Protein AF-A0A484Z068-F1 (afdb_monomer)

Nearest PDB structures (foldseek):
  7ose-assembly1_D  TM=9.382E-01  e=5.395E-05  Escherichia coli BW25113
  5ir6-assembly1_A  TM=9.383E-01  e=4.830E-05  Geobacillus stearothermophilus
  3tul-assembly5_D  TM=3.479E-01  e=6.291E+00  Salmonella enterica subsp. enterica serovar Typhimurium

Organism: NCBI:txid69218

Foldseek 3Di:
DVVVVVLVVLLVVLLVVQCVQVPDQWDQDPNDTHHRDPCCSRPPPLRVLCSVLVVLVVQLVVLVVQLVVLVVCVVVVVDDPVSVVSNVVSVVSNVVSVVVSVVSVVVSVVSCCVRPVPVCCVVPPDPPDDDD

Mean predicted aligned error: 10.12 Å

Structure (mmCIF, N/CA/C/O backbone):
data_AF-A0A484Z068-F1
#
_entry.id   AF-A0A484Z068-F1
#
loop_
_atom_site.group_PDB
_atom_site.id
_atom_site.type_symbol
_atom_site.label_atom_id
_atom_site.label_alt_id
_atom_site.label_comp_id
_atom_site.label_asym_id
_atom_site.label_entity_id
_atom_site.label_seq_id
_atom_site.pdbx_PDB_ins_code
_atom_site.Cartn_x
_atom_site.Cartn_y
_atom_site.Cartn_z
_atom_site.occupancy
_atom_site.B_iso_or_equiv
_atom_site.auth_seq_id
_atom_site.auth_comp_id
_atom_site.auth_asym_id
_atom_site.auth_atom_id
_atom_site.pdbx_PDB_model_num
ATOM 1 N N . MET A 1 1 ? 9.404 10.279 11.941 1.00 67.88 1 MET A N 1
ATOM 2 C CA . MET A 1 1 ? 10.541 9.688 11.193 1.00 67.88 1 MET A CA 1
ATOM 3 C C . MET A 1 1 ? 10.279 8.268 10.670 1.00 67.88 1 MET A C 1
ATOM 5 O O . MET A 1 1 ? 10.753 7.976 9.584 1.00 67.88 1 MET A O 1
ATOM 9 N N . VAL A 1 2 ? 9.492 7.410 11.344 1.00 84.38 2 VAL A N 1
ATOM 10 C CA . VAL A 1 2 ? 9.247 6.009 10.904 1.00 84.38 2 VAL A CA 1
ATOM 11 C C . VAL A 1 2 ? 8.510 5.892 9.558 1.00 84.38 2 VAL A C 1
ATOM 13 O O . VAL A 1 2 ? 8.934 5.131 8.689 1.00 84.38 2 VAL A O 1
ATOM 16 N N . ALA A 1 3 ? 7.445 6.675 9.347 1.00 82.12 3 ALA A N 1
ATOM 17 C CA . ALA A 1 3 ? 6.669 6.627 8.103 1.00 82.12 3 ALA A CA 1
ATOM 18 C C . ALA A 1 3 ? 7.520 6.981 6.870 1.00 82.12 3 ALA A C 1
ATOM 20 O O . ALA A 1 3 ? 7.479 6.281 5.865 1.00 82.12 3 ALA A O 1
ATOM 21 N N . LEU A 1 4 ? 8.361 8.014 6.980 1.00 83.19 4 LEU A N 1
ATOM 22 C CA . LEU A 1 4 ? 9.248 8.437 5.897 1.00 83.19 4 LEU A CA 1
ATOM 23 C C . LEU A 1 4 ? 10.289 7.360 5.550 1.00 83.19 4 LEU A C 1
ATOM 25 O O . LEU A 1 4 ? 10.506 7.080 4.375 1.00 83.19 4 LEU A O 1
ATOM 29 N N .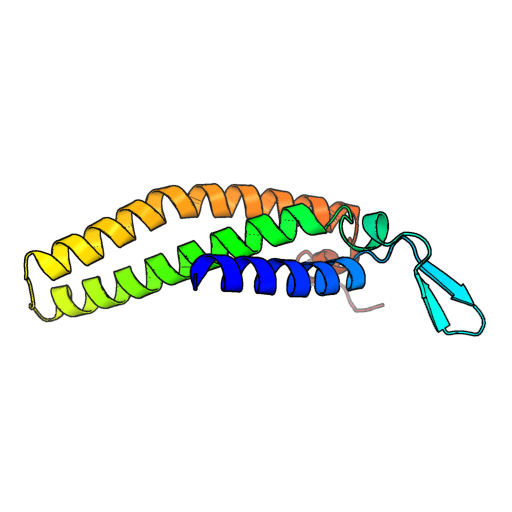 GLY A 1 5 ? 10.888 6.715 6.557 1.00 86.44 5 GLY A N 1
ATOM 30 C CA . GLY A 1 5 ? 11.828 5.610 6.334 1.00 86.44 5 GLY A CA 1
ATOM 31 C C . GLY A 1 5 ? 11.173 4.405 5.653 1.00 86.44 5 GLY A C 1
ATOM 32 O O . GLY A 1 5 ? 11.756 3.812 4.749 1.00 86.44 5 GLY A O 1
ATOM 33 N N . THR A 1 6 ? 9.928 4.097 6.025 1.00 85.44 6 THR A N 1
ATOM 34 C CA . THR A 1 6 ? 9.149 3.009 5.408 1.00 85.44 6 THR A CA 1
ATOM 35 C C . THR A 1 6 ? 8.853 3.307 3.938 1.00 85.44 6 THR A C 1
ATOM 37 O O . THR A 1 6 ? 9.028 2.436 3.086 1.00 85.44 6 THR A O 1
ATOM 40 N N . LEU A 1 7 ? 8.473 4.549 3.617 1.00 84.44 7 LEU A N 1
ATOM 41 C CA . LEU A 1 7 ? 8.231 4.979 2.237 1.00 84.44 7 LEU A CA 1
ATOM 42 C C . LEU A 1 7 ? 9.508 4.934 1.392 1.00 84.44 7 LEU A C 1
ATOM 44 O O . LEU A 1 7 ? 9.479 4.405 0.284 1.00 84.44 7 LEU A O 1
ATOM 48 N N . MET A 1 8 ? 10.638 5.407 1.926 1.00 87.50 8 MET A N 1
ATOM 49 C CA . MET A 1 8 ? 11.931 5.337 1.234 1.00 87.50 8 MET A CA 1
ATOM 50 C C . MET A 1 8 ? 12.386 3.894 0.987 1.00 87.50 8 MET A C 1
ATOM 52 O O . MET A 1 8 ? 12.869 3.580 -0.098 1.00 87.50 8 MET A O 1
ATOM 56 N N . SER A 1 9 ? 12.208 2.998 1.959 1.00 87.31 9 SER A N 1
ATOM 57 C CA . SER A 1 9 ? 12.522 1.576 1.780 1.00 87.31 9 SER A CA 1
ATOM 58 C C . SER A 1 9 ? 11.628 0.934 0.715 1.00 87.31 9 SER A C 1
ATOM 60 O O . SER A 1 9 ? 12.130 0.277 -0.199 1.00 87.31 9 SER A O 1
ATOM 62 N N . THR A 1 10 ? 10.320 1.198 0.782 1.00 85.44 10 THR A N 1
ATOM 63 C CA . THR A 1 10 ? 9.335 0.710 -0.195 1.00 85.44 10 THR A CA 1
ATOM 64 C C . THR A 1 10 ? 9.688 1.185 -1.604 1.00 85.44 10 THR A C 1
ATOM 66 O O . THR A 1 10 ? 9.708 0.379 -2.530 1.00 85.44 10 THR A O 1
ATOM 69 N N . PHE A 1 11 ? 10.047 2.463 -1.761 1.00 87.56 11 PHE A N 1
ATOM 70 C CA . PHE A 1 11 ? 10.465 3.045 -3.036 1.00 87.56 11 PHE A CA 1
ATOM 71 C C . PHE A 1 11 ? 11.606 2.252 -3.690 1.00 87.56 11 PHE A C 1
ATOM 73 O O . PHE A 1 11 ? 11.463 1.797 -4.823 1.00 87.56 11 PHE A O 1
ATOM 80 N N . TRP A 1 12 ? 12.710 2.021 -2.974 1.00 87.94 12 TRP A N 1
ATOM 81 C CA . TRP A 1 12 ? 13.887 1.354 -3.545 1.00 87.94 12 TRP A CA 1
ATOM 82 C C . TRP A 1 12 ? 13.667 -0.131 -3.830 1.00 87.94 12 TRP A C 1
ATOM 84 O O . TRP A 1 12 ? 14.103 -0.635 -4.868 1.00 87.94 12 TRP A O 1
ATOM 94 N N . ILE A 1 13 ? 12.956 -0.830 -2.942 1.00 88.94 13 ILE A N 1
ATOM 95 C CA . ILE A 1 13 ? 12.631 -2.248 -3.139 1.00 88.94 13 ILE A CA 1
ATOM 96 C C . ILE A 1 13 ? 11.749 -2.413 -4.381 1.00 88.94 13 ILE A C 1
ATOM 98 O O . ILE A 1 13 ? 12.003 -3.287 -5.214 1.00 88.94 13 ILE A O 1
ATOM 102 N N . LEU A 1 14 ? 10.740 -1.554 -4.543 1.00 86.06 14 LEU A N 1
ATOM 103 C CA . LEU A 1 14 ? 9.851 -1.624 -5.697 1.00 86.06 14 LEU A CA 1
ATOM 104 C C . LEU A 1 14 ? 10.510 -1.132 -6.983 1.00 86.06 14 LEU A C 1
ATOM 106 O O . LEU A 1 14 ? 10.156 -1.646 -8.042 1.00 86.06 14 LEU A O 1
ATOM 110 N N . ALA A 1 15 ? 11.460 -0.198 -6.923 1.00 83.94 15 ALA A N 1
ATOM 111 C CA . ALA A 1 15 ? 12.220 0.231 -8.097 1.00 83.94 15 ALA A CA 1
ATOM 112 C C . ALA A 1 15 ? 13.005 -0.953 -8.674 1.00 83.94 15 ALA A C 1
ATOM 114 O O . ALA A 1 15 ? 12.864 -1.279 -9.853 1.00 83.94 15 ALA A O 1
ATOM 115 N N . SER A 1 16 ? 13.719 -1.675 -7.803 1.00 84.94 16 SER A N 1
ATOM 116 C CA . SER A 1 16 ? 14.437 -2.900 -8.164 1.00 84.94 16 SER A CA 1
ATOM 117 C C . SER A 1 16 ? 13.498 -3.979 -8.716 1.00 84.94 16 SER A C 1
ATOM 119 O O . SER A 1 16 ? 13.717 -4.494 -9.813 1.00 84.94 16 SER A O 1
ATOM 121 N N . ASN A 1 17 ? 12.389 -4.268 -8.021 1.00 84.00 17 ASN A N 1
ATOM 122 C CA . ASN A 1 17 ? 11.417 -5.261 -8.488 1.00 84.00 17 ASN A CA 1
ATOM 123 C C . ASN A 1 17 ? 10.811 -4.883 -9.849 1.00 84.00 17 ASN A C 1
ATOM 125 O O . ASN A 1 17 ? 10.711 -5.724 -10.736 1.00 84.00 17 ASN A O 1
ATOM 129 N N . SER A 1 18 ? 10.423 -3.623 -10.032 1.00 81.81 18 SER A N 1
ATOM 130 C CA . SER A 1 18 ? 9.794 -3.166 -11.274 1.00 81.81 18 SER A CA 1
ATOM 131 C C . SER A 1 18 ? 10.750 -3.287 -12.458 1.00 81.81 18 SER A C 1
ATOM 133 O O . SER A 1 18 ? 10.335 -3.748 -13.520 1.00 81.81 18 SER A O 1
ATOM 135 N N . TRP A 1 19 ? 12.033 -2.971 -12.260 1.00 82.69 19 TRP A N 1
ATOM 136 C CA . TRP A 1 19 ? 13.053 -3.120 -13.296 1.00 82.69 19 TRP A CA 1
ATOM 137 C C . TRP A 1 19 ? 13.271 -4.586 -13.699 1.00 82.69 19 TRP A C 1
ATOM 139 O O . TRP A 1 19 ? 13.372 -4.874 -14.885 1.00 82.69 19 TRP A O 1
ATOM 149 N N . MET A 1 20 ? 13.225 -5.538 -12.757 1.00 82.25 20 MET A N 1
ATOM 150 C CA . MET A 1 20 ? 13.288 -6.975 -13.092 1.00 82.25 20 MET A CA 1
ATOM 151 C C . MET A 1 20 ? 12.132 -7.434 -13.993 1.00 82.25 20 MET A C 1
ATOM 153 O O . MET A 1 20 ? 12.256 -8.426 -14.708 1.00 82.25 20 MET A O 1
ATOM 157 N N . HIS A 1 21 ? 10.991 -6.740 -13.948 1.00 74.44 21 HIS A N 1
ATOM 158 C CA . HIS A 1 21 ? 9.842 -7.047 -14.794 1.00 74.44 21 HIS A CA 1
ATOM 159 C C . HIS A 1 21 ? 9.890 -6.344 -16.154 1.00 74.44 21 HIS A C 1
ATOM 161 O O . HIS A 1 21 ? 9.562 -6.955 -17.170 1.00 74.44 21 HIS A O 1
ATOM 167 N N . THR A 1 22 ? 10.273 -5.073 -16.184 1.00 76.56 22 THR A N 1
ATOM 168 C CA . THR A 1 22 ? 10.402 -4.292 -17.420 1.00 76.56 22 THR A CA 1
ATOM 169 C C . THR A 1 22 ? 11.792 -3.668 -17.456 1.00 76.56 22 THR A C 1
ATOM 171 O O . THR A 1 22 ? 11.940 -2.507 -17.062 1.00 76.56 22 THR A O 1
ATOM 174 N N . PRO A 1 23 ? 12.819 -4.444 -17.855 1.00 78.00 23 PRO A N 1
ATOM 175 C CA . PRO A 1 23 ? 14.193 -3.979 -17.802 1.00 78.00 23 PRO A CA 1
ATOM 176 C C . PRO A 1 23 ? 14.434 -2.989 -18.949 1.00 78.00 23 PRO A C 1
ATOM 178 O O . PRO A 1 23 ? 14.223 -3.294 -20.121 1.00 78.00 23 PRO A O 1
ATOM 181 N N . GLN A 1 24 ? 14.853 -1.780 -18.591 1.00 78.31 24 GLN A N 1
ATOM 182 C CA . GLN A 1 24 ? 15.102 -0.646 -19.485 1.00 78.31 24 GLN A CA 1
ATOM 183 C C . GLN A 1 24 ? 16.404 0.046 -19.065 1.00 78.31 24 GLN A C 1
ATOM 185 O O . GLN A 1 24 ? 16.852 -0.117 -17.929 1.00 78.31 24 GLN A O 1
ATOM 190 N N . GLY A 1 25 ? 17.008 0.819 -19.974 1.00 77.56 25 GLY A N 1
ATOM 191 C CA . GLY A 1 25 ? 18.116 1.719 -19.643 1.00 77.56 25 GLY A CA 1
ATOM 192 C C . GLY A 1 25 ? 19.428 0.993 -19.359 1.00 77.56 25 GLY A C 1
ATOM 193 O O . GLY A 1 25 ? 20.291 1.550 -18.687 1.00 77.56 25 GLY A O 1
ATOM 194 N N . PHE A 1 26 ? 19.578 -0.242 -19.851 1.00 82.81 26 PHE A N 1
ATOM 195 C CA . PHE A 1 26 ? 20.790 -1.043 -19.722 1.00 82.81 26 PHE A CA 1
ATOM 196 C C . PHE A 1 26 ? 21.269 -1.555 -21.083 1.00 82.81 26 PHE A C 1
ATOM 198 O O . PHE A 1 26 ? 20.471 -1.744 -21.999 1.00 82.81 26 PHE A O 1
ATOM 205 N N . THR A 1 27 ? 22.569 -1.807 -21.199 1.00 81.00 27 THR A N 1
ATOM 206 C CA . THR A 1 27 ? 23.182 -2.533 -22.319 1.00 81.00 27 THR A CA 1
ATOM 207 C C . THR A 1 27 ? 23.926 -3.747 -21.779 1.00 81.00 27 THR A C 1
ATOM 209 O O . THR A 1 27 ? 24.375 -3.747 -20.634 1.00 81.00 27 THR A O 1
ATOM 212 N N . ILE A 1 28 ? 24.012 -4.809 -22.578 1.00 83.12 28 ILE A N 1
ATOM 213 C CA . ILE A 1 28 ? 24.763 -6.013 -22.223 1.00 83.12 28 ILE A CA 1
ATOM 214 C C . ILE A 1 28 ? 26.121 -5.944 -22.912 1.00 83.12 28 ILE A C 1
ATOM 216 O O . ILE A 1 28 ? 26.205 -6.102 -24.128 1.00 83.12 28 ILE A O 1
ATOM 220 N N . GLU A 1 29 ? 27.180 -5.749 -22.134 1.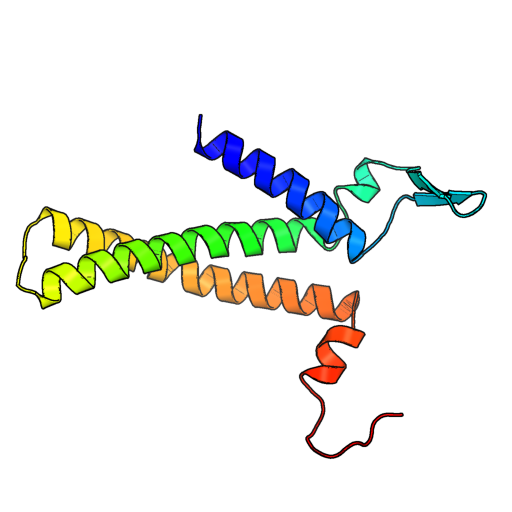00 83.31 29 GLU A N 1
ATOM 221 C CA . GLU A 1 29 ? 28.559 -5.828 -22.617 1.00 83.31 29 GLU A CA 1
ATOM 222 C C . GLU A 1 29 ? 29.238 -7.024 -21.950 1.00 83.31 29 GLU A C 1
ATOM 224 O O . GLU A 1 29 ? 29.231 -7.155 -20.728 1.00 83.31 29 GLU A O 1
ATOM 229 N N . ASN A 1 30 ? 29.801 -7.938 -22.746 1.00 78.81 30 ASN A N 1
ATOM 230 C CA . ASN A 1 30 ? 30.493 -9.139 -22.250 1.00 78.81 30 ASN A CA 1
ATOM 231 C C . ASN A 1 30 ? 29.654 -10.010 -21.290 1.00 78.81 30 ASN A C 1
ATOM 233 O O . ASN A 1 30 ? 30.179 -10.606 -20.350 1.00 78.81 30 ASN A O 1
ATOM 237 N N . GLY A 1 31 ? 28.336 -10.072 -21.504 1.00 79.56 31 GLY A N 1
ATOM 238 C CA . GLY A 1 31 ? 27.415 -10.814 -20.636 1.00 79.56 31 GLY A CA 1
ATOM 239 C C . GLY A 1 31 ? 27.117 -10.133 -19.294 1.00 79.56 31 GLY A C 1
ATOM 240 O O . GLY A 1 31 ? 26.412 -10.715 -18.472 1.00 79.56 31 GLY A O 1
ATOM 241 N N . GLN A 1 32 ? 27.612 -8.912 -19.068 1.00 78.19 32 GLN A N 1
ATOM 242 C CA . GLN A 1 32 ? 27.288 -8.094 -17.901 1.00 78.19 32 GLN A CA 1
ATOM 243 C C . GLN A 1 32 ? 26.293 -6.993 -18.260 1.00 78.19 32 GLN A C 1
ATOM 245 O O . GLN A 1 32 ? 26.367 -6.376 -19.321 1.00 78.19 32 GLN A O 1
ATOM 250 N N . VAL A 1 33 ? 25.353 -6.746 -17.350 1.00 80.44 33 VAL A N 1
ATOM 251 C CA . VAL A 1 33 ? 24.346 -5.693 -17.483 1.00 80.44 33 VAL A CA 1
ATOM 252 C C . VAL A 1 33 ? 24.941 -4.370 -17.007 1.00 80.44 33 VAL A C 1
ATOM 254 O O . VAL A 1 33 ? 25.190 -4.200 -15.814 1.00 80.44 33 VAL A O 1
ATOM 257 N N . ILE A 1 34 ? 25.154 -3.436 -17.933 1.00 81.94 34 ILE A N 1
ATOM 258 C CA . ILE A 1 34 ? 25.678 -2.099 -17.650 1.00 81.94 34 ILE A CA 1
ATOM 259 C C . ILE A 1 34 ? 24.531 -1.081 -17.719 1.00 81.94 34 ILE A C 1
ATOM 261 O O . ILE A 1 34 ? 23.881 -0.968 -18.763 1.00 81.94 34 ILE A O 1
ATOM 265 N N . PRO A 1 35 ? 24.261 -0.329 -16.636 1.00 80.38 35 PRO A N 1
ATOM 266 C CA . PRO A 1 35 ? 23.251 0.721 -16.640 1.00 80.38 35 PRO A CA 1
ATOM 267 C C . PRO A 1 35 ? 23.735 1.928 -17.459 1.00 80.38 35 PRO A C 1
ATOM 269 O O . PRO A 1 35 ? 24.784 2.498 -17.165 1.00 80.38 35 PRO A O 1
ATOM 272 N N . GLN A 1 36 ? 22.967 2.329 -18.473 1.00 80.81 36 GLN A N 1
ATOM 273 C CA . GLN A 1 36 ? 23.212 3.535 -19.276 1.00 80.81 36 GLN A CA 1
ATOM 274 C C . GLN A 1 36 ? 22.404 4.737 -18.781 1.00 80.81 36 GLN A C 1
ATOM 276 O O . GLN A 1 36 ? 22.920 5.851 -18.775 1.00 80.81 36 GLN A O 1
ATOM 281 N N . ASP A 1 37 ? 21.161 4.523 -18.341 1.00 83.38 37 ASP A N 1
ATOM 282 C CA . ASP A 1 37 ? 20.289 5.594 -17.850 1.00 83.38 37 ASP A CA 1
ATOM 283 C C . ASP A 1 37 ? 19.585 5.180 -16.552 1.00 83.38 37 ASP A C 1
ATOM 285 O O . ASP A 1 37 ? 18.638 4.391 -16.537 1.00 83.38 37 ASP A O 1
ATOM 289 N N . TRP A 1 38 ? 20.052 5.750 -15.441 1.00 79.94 38 TRP A N 1
ATOM 290 C CA . TRP A 1 38 ? 19.526 5.490 -14.103 1.00 79.94 38 TRP A CA 1
ATOM 291 C C . TRP A 1 38 ? 18.096 5.991 -13.899 1.00 79.94 38 TRP A C 1
ATOM 293 O O . TRP A 1 38 ? 17.339 5.362 -13.158 1.00 79.94 38 TRP A O 1
ATOM 303 N N . LEU A 1 39 ? 17.697 7.087 -14.550 1.00 81.75 39 LEU A N 1
ATOM 304 C CA . LEU A 1 39 ? 16.323 7.579 -14.442 1.00 81.75 39 LEU A CA 1
ATOM 305 C C . LEU A 1 39 ? 15.370 6.649 -15.184 1.00 81.75 39 LEU A C 1
ATOM 307 O O . LEU A 1 39 ? 14.315 6.317 -14.646 1.00 81.75 39 LEU A O 1
ATOM 311 N N . ALA A 1 40 ? 15.772 6.166 -16.358 1.00 76.62 40 ALA A N 1
ATOM 312 C CA . ALA A 1 40 ? 15.013 5.177 -17.117 1.00 76.62 40 ALA A CA 1
ATOM 313 C C . ALA A 1 40 ? 14.912 3.815 -16.400 1.00 76.62 40 ALA A C 1
ATOM 315 O O . ALA A 1 40 ? 13.896 3.129 -16.513 1.00 76.62 40 ALA A O 1
ATOM 316 N N . ILE A 1 41 ? 15.940 3.431 -15.634 1.00 79.69 41 ILE A N 1
ATOM 317 C CA . ILE A 1 41 ? 15.937 2.217 -14.801 1.00 79.69 41 ILE A CA 1
ATOM 318 C C . ILE A 1 41 ? 14.925 2.339 -13.650 1.00 79.69 41 ILE A C 1
ATOM 320 O O . ILE A 1 41 ? 14.135 1.418 -13.417 1.00 79.69 41 ILE A O 1
ATOM 324 N N . ILE A 1 42 ? 14.943 3.471 -12.937 1.00 78.69 42 ILE A N 1
ATOM 325 C CA . ILE A 1 42 ? 14.104 3.702 -11.752 1.00 78.69 42 ILE A CA 1
ATOM 326 C C . ILE A 1 42 ? 12.647 3.966 -12.155 1.00 78.69 42 ILE A C 1
ATOM 328 O O . ILE 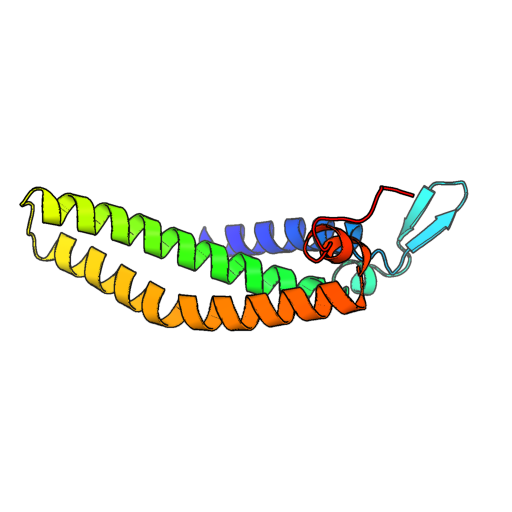A 1 42 ? 11.736 3.320 -11.638 1.00 78.69 42 ILE A O 1
ATOM 332 N N . PHE A 1 43 ? 12.413 4.884 -13.093 1.00 78.69 43 PHE A N 1
ATOM 333 C CA . PHE A 1 43 ? 11.081 5.294 -13.541 1.00 78.69 43 PHE A CA 1
ATOM 334 C C . PHE A 1 43 ? 10.632 4.526 -14.786 1.00 78.69 43 PHE A C 1
ATOM 336 O O . PHE A 1 43 ? 10.240 5.109 -15.795 1.00 78.69 43 PHE A O 1
ATOM 343 N N . ASN A 1 44 ? 10.663 3.197 -14.706 1.00 76.81 44 ASN A N 1
ATOM 344 C CA . ASN A 1 44 ? 10.087 2.363 -15.757 1.00 76.81 44 ASN A CA 1
ATOM 345 C C . ASN A 1 44 ? 8.542 2.474 -15.777 1.00 76.81 44 ASN A C 1
ATOM 347 O O . ASN A 1 44 ? 7.930 2.791 -14.750 1.00 76.81 44 ASN A O 1
ATOM 351 N N . PRO A 1 45 ? 7.876 2.156 -16.904 1.00 73.69 45 PRO A N 1
ATOM 352 C CA . PRO A 1 45 ? 6.416 2.258 -17.036 1.00 73.69 45 PRO A CA 1
ATOM 353 C C . PRO A 1 45 ? 5.625 1.460 -15.988 1.00 73.69 45 PRO A C 1
ATOM 355 O O . PRO A 1 45 ? 4.490 1.802 -15.657 1.00 73.69 45 PRO A O 1
ATOM 358 N N . SER A 1 46 ? 6.222 0.400 -15.437 1.00 70.69 46 SER A N 1
ATOM 359 C CA . SER A 1 46 ? 5.618 -0.439 -14.399 1.00 70.69 46 SER A CA 1
ATOM 360 C C . SER A 1 46 ? 5.713 0.150 -12.985 1.00 70.69 46 SER A C 1
ATOM 362 O O . SER A 1 46 ? 4.932 -0.243 -12.110 1.00 70.69 46 SER A O 1
ATOM 364 N N . PHE A 1 47 ? 6.674 1.040 -12.728 1.00 78.19 47 PHE A N 1
ATOM 365 C CA . PHE A 1 47 ? 7.070 1.446 -11.380 1.00 78.19 47 PHE A CA 1
ATOM 366 C C . PHE A 1 47 ? 6.011 2.289 -10.651 1.00 78.19 47 PHE A C 1
ATOM 368 O O . PHE A 1 47 ? 5.637 1.903 -9.539 1.00 78.19 47 PHE A O 1
ATOM 375 N N . PRO A 1 48 ? 5.446 3.367 -11.239 1.00 78.06 48 PRO A N 1
ATOM 376 C CA . PRO A 1 48 ? 4.452 4.194 -10.551 1.00 78.06 48 PRO A CA 1
ATOM 377 C C . PRO A 1 48 ? 3.213 3.397 -10.134 1.00 78.06 48 PRO A C 1
ATOM 379 O O . PRO A 1 48 ? 2.733 3.524 -9.008 1.00 78.06 48 PRO A O 1
ATOM 382 N N . TYR A 1 49 ? 2.737 2.509 -11.010 1.00 78.56 49 TYR A N 1
ATOM 383 C CA . TYR A 1 49 ? 1.570 1.672 -10.739 1.00 78.56 49 TYR A CA 1
ATOM 384 C C . TYR A 1 49 ? 1.819 0.695 -9.592 1.00 78.56 49 TYR A C 1
ATOM 386 O O . TYR A 1 49 ? 0.975 0.577 -8.706 1.00 78.56 49 TYR A O 1
ATOM 394 N N . ARG A 1 50 ? 2.984 0.030 -9.556 1.00 79.88 50 ARG A N 1
ATOM 395 C CA . ARG A 1 50 ? 3.332 -0.876 -8.447 1.00 79.88 50 ARG A CA 1
ATOM 396 C C . ARG A 1 50 ? 3.496 -0.135 -7.137 1.00 79.88 50 ARG A C 1
ATOM 398 O O . ARG A 1 50 ? 3.017 -0.620 -6.115 1.00 79.88 50 ARG A O 1
ATOM 405 N N . LEU A 1 51 ? 4.157 1.020 -7.166 1.00 83.25 51 LEU A N 1
ATOM 406 C CA . LEU A 1 51 ? 4.388 1.820 -5.971 1.00 83.25 51 LEU A CA 1
ATOM 407 C C . LEU A 1 51 ? 3.065 2.237 -5.328 1.00 83.25 51 LEU A C 1
ATOM 409 O O . LEU A 1 51 ? 2.869 2.016 -4.132 1.00 83.25 51 LEU A O 1
ATOM 413 N N . ILE A 1 52 ? 2.145 2.778 -6.128 1.00 85.31 52 ILE A N 1
ATOM 414 C CA . ILE A 1 52 ? 0.823 3.200 -5.659 1.00 85.31 52 ILE A CA 1
ATOM 415 C C . ILE A 1 52 ? 0.013 1.980 -5.202 1.00 85.31 52 ILE A C 1
ATOM 417 O O . ILE A 1 52 ? -0.475 1.969 -4.073 1.00 85.31 52 ILE A O 1
ATOM 421 N N . HIS A 1 53 ? -0.069 0.925 -6.019 1.00 85.44 53 HIS A N 1
ATOM 422 C CA . HIS A 1 53 ? -0.843 -0.277 -5.694 1.00 85.44 53 HIS A CA 1
ATOM 423 C C . HIS A 1 53 ? -0.388 -0.941 -4.390 1.00 85.44 53 HIS A C 1
ATOM 425 O O . HIS A 1 53 ? -1.218 -1.284 -3.548 1.00 85.44 53 HIS A O 1
ATOM 431 N N . MET A 1 54 ? 0.922 -1.114 -4.202 1.00 86.50 54 MET A N 1
ATOM 432 C CA . MET A 1 54 ? 1.465 -1.797 -3.028 1.00 86.50 54 MET A CA 1
ATOM 433 C C . MET A 1 54 ? 1.361 -0.936 -1.766 1.00 86.50 54 MET A C 1
ATOM 435 O O . MET A 1 54 ? 1.079 -1.453 -0.686 1.00 86.50 54 MET A O 1
ATOM 439 N N . SER A 1 55 ? 1.540 0.382 -1.895 1.00 86.88 55 SER A N 1
ATOM 440 C CA . SER A 1 55 ? 1.412 1.304 -0.761 1.00 86.88 55 SER A CA 1
ATOM 441 C C . SER A 1 55 ? -0.027 1.347 -0.250 1.00 86.88 55 SER A C 1
ATOM 443 O O . SER A 1 55 ? -0.264 1.205 0.949 1.00 86.88 55 SER A O 1
ATOM 445 N N . ILE A 1 56 ? -1.001 1.483 -1.155 1.00 87.75 56 ILE A N 1
ATOM 446 C CA . ILE A 1 56 ? -2.426 1.492 -0.803 1.00 87.75 56 ILE A CA 1
ATOM 447 C C . ILE A 1 56 ? -2.848 0.121 -0.241 1.00 87.75 56 ILE A C 1
ATOM 449 O O . ILE A 1 56 ? -3.536 0.073 0.782 1.00 87.75 56 ILE A O 1
ATOM 453 N N . ALA A 1 57 ? -2.349 -0.988 -0.807 1.00 87.62 57 ALA A N 1
ATOM 454 C CA . ALA A 1 57 ? -2.566 -2.332 -0.266 1.00 87.62 57 ALA A CA 1
ATOM 455 C C . ALA A 1 57 ? -2.083 -2.466 1.186 1.00 87.62 57 ALA A C 1
ATOM 457 O O . ALA A 1 57 ? -2.787 -3.033 2.023 1.00 87.62 57 ALA A O 1
ATOM 458 N N . ALA A 1 58 ? -0.900 -1.932 1.505 1.00 89.81 58 ALA A N 1
ATOM 459 C CA . ALA A 1 58 ? -0.331 -2.002 2.849 1.00 89.81 58 ALA A CA 1
ATOM 460 C C . ALA A 1 58 ? -1.175 -1.229 3.878 1.00 89.81 58 ALA A C 1
ATOM 462 O O . ALA A 1 58 ? -1.402 -1.716 4.993 1.00 89.81 58 ALA A O 1
ATOM 463 N N . PHE A 1 59 ? -1.697 -0.055 3.503 1.00 88.62 59 PHE A N 1
ATOM 464 C CA . PHE A 1 59 ? -2.623 0.701 4.350 1.00 88.62 59 PHE A CA 1
ATOM 465 C C . PHE A 1 59 ? -3.949 -0.036 4.543 1.00 88.62 59 PHE A C 1
ATOM 467 O O . PHE A 1 59 ? -4.433 -0.122 5.673 1.00 88.62 59 PHE A O 1
ATOM 474 N N . LEU A 1 60 ? -4.504 -0.621 3.477 1.00 91.50 60 LEU A N 1
ATOM 475 C CA . LEU A 1 60 ? -5.730 -1.415 3.558 1.00 91.50 60 LEU A CA 1
ATOM 476 C C . LEU A 1 60 ? -5.554 -2.638 4.465 1.00 91.50 60 LEU A C 1
ATOM 478 O O . LEU A 1 60 ? -6.386 -2.886 5.334 1.00 91.50 60 LEU A O 1
ATOM 482 N N . CYS A 1 61 ? -4.449 -3.369 4.312 1.00 93.56 61 CYS A N 1
ATOM 483 C CA . CYS A 1 61 ? -4.125 -4.521 5.151 1.00 93.56 61 CYS A CA 1
ATOM 484 C C . CYS A 1 61 ? -4.017 -4.120 6.629 1.00 93.56 61 CYS A C 1
ATOM 486 O O . CYS A 1 61 ? -4.555 -4.800 7.503 1.00 93.56 61 CYS A O 1
ATOM 488 N N . SER A 1 62 ? -3.366 -2.988 6.907 1.00 92.88 62 SER A N 1
ATOM 489 C CA . SER A 1 62 ? -3.235 -2.454 8.265 1.00 92.88 62 SER A CA 1
ATOM 490 C C . SER A 1 62 ? -4.595 -2.056 8.850 1.00 92.88 62 SER A C 1
ATOM 492 O O . SER A 1 62 ? -4.887 -2.374 10.003 1.00 92.88 62 SER A O 1
ATOM 494 N N . ALA A 1 63 ? -5.461 -1.421 8.052 1.00 93.38 63 ALA A N 1
ATOM 495 C CA . ALA A 1 63 ? -6.823 -1.072 8.456 1.00 93.38 63 ALA A CA 1
ATOM 496 C C . ALA A 1 63 ? -7.654 -2.320 8.784 1.00 93.38 63 ALA A C 1
ATOM 498 O O . ALA A 1 63 ? -8.291 -2.370 9.833 1.00 93.38 63 ALA A O 1
ATOM 499 N N . LEU A 1 64 ? -7.600 -3.353 7.938 1.00 93.88 64 LEU A N 1
ATOM 500 C CA . LEU A 1 64 ? -8.295 -4.619 8.178 1.00 93.88 64 LEU A CA 1
ATOM 501 C C . LEU A 1 64 ? -7.774 -5.334 9.426 1.00 93.88 64 LEU A C 1
ATOM 503 O O . LEU A 1 64 ? -8.570 -5.874 10.186 1.00 93.88 64 LEU A O 1
ATOM 507 N N . PHE A 1 65 ? -6.466 -5.297 9.682 1.00 96.00 65 PHE A N 1
ATOM 508 C CA . PHE A 1 65 ? -5.878 -5.890 10.882 1.00 96.00 65 PHE A CA 1
ATOM 509 C C . PHE A 1 65 ? -6.353 -5.191 12.166 1.00 96.00 65 PHE A C 1
ATOM 511 O O . PHE A 1 65 ? -6.806 -5.845 13.109 1.00 96.00 65 PHE A O 1
ATOM 518 N N . VAL A 1 66 ? -6.322 -3.854 12.189 1.00 95.31 66 VAL A N 1
ATOM 519 C CA . VAL A 1 66 ? -6.836 -3.058 13.317 1.00 95.31 66 VAL A CA 1
ATOM 520 C C . VAL A 1 66 ? -8.346 -3.262 13.486 1.00 95.31 66 VAL A C 1
ATOM 522 O O . VAL A 1 66 ? -8.826 -3.435 14.609 1.00 95.31 66 VAL A O 1
ATOM 525 N N . GLY A 1 67 ? -9.093 -3.305 12.380 1.00 95.00 67 GLY A N 1
ATOM 526 C CA . GLY A 1 67 ? -10.528 -3.585 12.367 1.00 95.00 67 GLY A CA 1
ATOM 527 C C . GLY A 1 67 ? -10.859 -4.977 12.905 1.00 95.00 67 GLY A C 1
ATOM 528 O O . GLY A 1 67 ? -11.747 -5.105 13.743 1.00 95.00 67 GLY A O 1
ATOM 529 N N . ALA A 1 68 ? -10.109 -6.006 12.510 1.00 94.81 68 ALA A N 1
ATOM 530 C CA . ALA A 1 68 ? -10.275 -7.371 13.005 1.00 94.81 68 ALA A CA 1
ATOM 531 C C . ALA A 1 68 ? -10.004 -7.469 14.514 1.00 94.81 68 ALA A C 1
ATOM 533 O O . ALA A 1 68 ? -10.780 -8.096 15.235 1.00 94.81 68 ALA A O 1
ATOM 534 N N . SER A 1 69 ? -8.960 -6.796 15.009 1.00 95.44 69 SER A N 1
ATOM 535 C CA . SER A 1 69 ? -8.676 -6.705 16.448 1.00 95.44 69 SER A CA 1
ATOM 536 C C . SER A 1 69 ? -9.816 -6.014 17.214 1.00 95.44 69 SER A C 1
ATOM 538 O O . SER A 1 69 ? -10.295 -6.522 18.230 1.00 95.44 69 SER A O 1
ATOM 540 N N . GLY A 1 70 ? -10.327 -4.895 16.687 1.00 92.88 70 GLY A N 1
ATOM 541 C CA . GLY A 1 70 ? -11.465 -4.181 17.276 1.00 92.88 70 GLY A CA 1
ATOM 542 C C . GLY A 1 70 ? -12.741 -5.014 17.296 1.00 92.88 70 GLY A C 1
ATOM 543 O O . GLY A 1 70 ? -13.390 -5.119 18.335 1.00 92.88 70 GLY A O 1
ATOM 544 N N . ALA A 1 71 ? -13.059 -5.670 16.180 1.00 93.19 71 ALA A N 1
ATOM 545 C CA . ALA A 1 71 ? -14.198 -6.574 16.074 1.00 93.19 71 ALA A CA 1
ATOM 546 C C . ALA A 1 71 ? -14.090 -7.735 17.069 1.00 93.19 71 ALA A C 1
ATOM 548 O O . ALA A 1 71 ? -15.062 -8.046 17.753 1.00 93.19 71 ALA A O 1
ATOM 549 N N . TRP A 1 72 ? -12.907 -8.340 17.203 1.00 96.19 72 TRP A N 1
ATOM 550 C CA . TRP A 1 72 ? -12.675 -9.434 18.146 1.00 96.19 72 TRP A CA 1
ATOM 551 C C . TRP A 1 72 ? -12.942 -9.020 19.596 1.00 96.19 72 TRP A C 1
ATOM 553 O O . TRP A 1 72 ? -13.589 -9.758 20.342 1.00 96.19 72 TRP A O 1
ATOM 563 N N . HIS A 1 73 ? -12.503 -7.825 19.991 1.00 94.69 73 HIS A N 1
ATOM 564 C CA . HIS A 1 73 ? -12.788 -7.296 21.320 1.00 94.69 73 HIS A CA 1
ATOM 565 C C . HIS A 1 73 ? -14.283 -7.018 21.543 1.00 94.69 73 HIS A C 1
ATOM 567 O O . HIS A 1 73 ? -14.808 -7.382 22.597 1.00 94.69 73 HIS A O 1
ATOM 573 N N . LEU A 1 74 ? -14.975 -6.435 20.557 1.00 92.81 74 LEU A N 1
ATOM 574 C CA . LEU A 1 74 ? -16.419 -6.182 20.636 1.00 92.81 74 LEU A CA 1
ATOM 575 C C . LEU A 1 74 ? -17.223 -7.488 20.738 1.00 92.81 74 LEU A C 1
ATOM 577 O O . LEU A 1 74 ? -18.135 -7.580 21.556 1.00 92.81 74 LEU A O 1
ATOM 581 N N . LEU A 1 75 ? -16.845 -8.523 19.979 1.00 94.31 75 LEU A N 1
ATOM 582 C CA . LEU A 1 75 ? -17.477 -9.849 20.029 1.00 94.31 75 LEU A CA 1
ATOM 583 C C . LEU A 1 75 ? -17.307 -10.543 21.387 1.00 94.31 75 LEU A C 1
ATOM 585 O O . LEU A 1 75 ? -18.148 -11.349 21.776 1.00 94.31 75 LEU A O 1
ATOM 589 N N . ARG A 1 76 ? -16.240 -10.223 22.126 1.00 94.56 76 ARG A N 1
ATOM 590 C CA . ARG A 1 76 ? -16.001 -10.725 23.489 1.00 94.56 76 ARG A CA 1
ATOM 591 C C . ARG A 1 76 ? -16.660 -9.880 24.581 1.00 94.56 76 ARG A C 1
ATOM 593 O O . ARG A 1 76 ? -16.386 -10.100 25.757 1.00 94.56 76 ARG A O 1
ATOM 600 N N . GLY A 1 77 ? -17.500 -8.913 24.212 1.00 91.50 77 GLY A N 1
ATOM 601 C CA . GLY A 1 77 ? -18.183 -8.030 25.157 1.00 91.50 77 GLY A CA 1
ATOM 602 C C . GLY A 1 77 ? -17.293 -6.934 25.752 1.00 91.50 77 GLY A C 1
ATOM 603 O O . GLY A 1 77 ? -17.727 -6.243 26.670 1.00 91.50 77 GLY A O 1
ATOM 604 N N . ASN A 1 78 ? -16.068 -6.738 25.244 1.00 89.88 78 ASN A N 1
ATOM 605 C CA . ASN A 1 78 ? -15.202 -5.638 25.671 1.00 89.88 78 ASN A CA 1
ATOM 606 C C . ASN A 1 78 ? -15.573 -4.354 24.920 1.00 89.88 78 ASN A C 1
ATOM 608 O O . ASN A 1 78 ? -14.886 -3.916 23.994 1.00 89.88 78 ASN A O 1
ATOM 612 N N . ASP A 1 79 ? -16.708 -3.783 25.304 1.00 91.00 79 ASP A N 1
ATOM 613 C CA . ASP A 1 79 ? -17.319 -2.661 24.610 1.00 91.00 79 ASP A CA 1
ATOM 614 C C . ASP A 1 79 ? -16.958 -1.311 25.239 1.00 91.00 79 ASP A C 1
ATOM 616 O O . ASP A 1 79 ? -17.754 -0.659 25.915 1.00 91.00 79 ASP A O 1
ATOM 620 N N . THR A 1 80 ? -15.715 -0.884 25.023 1.00 94.56 80 THR A N 1
ATOM 621 C CA . THR A 1 80 ? -15.260 0.434 25.477 1.00 94.56 80 THR A CA 1
ATOM 622 C C . THR A 1 80 ? -15.351 1.476 24.357 1.00 94.56 80 THR A C 1
ATOM 624 O O . THR A 1 80 ? -15.176 1.147 23.176 1.00 94.56 80 THR A O 1
ATOM 627 N N . PRO A 1 81 ? -15.514 2.772 24.694 1.00 94.56 81 PRO A N 1
ATOM 628 C CA . PRO A 1 81 ? -15.474 3.852 23.706 1.00 94.56 81 PRO A CA 1
ATOM 629 C C . PRO A 1 81 ? -14.193 3.857 22.857 1.00 94.56 81 PRO A C 1
ATOM 631 O O . PRO A 1 81 ? -14.225 4.229 21.684 1.00 94.56 81 PRO A O 1
ATOM 634 N N . ALA A 1 82 ? -13.066 3.419 23.430 1.00 94.06 82 ALA A N 1
ATOM 635 C CA . ALA A 1 82 ? -11.793 3.303 22.724 1.00 94.06 82 ALA A CA 1
ATOM 636 C C . ALA A 1 82 ? -11.835 2.218 21.636 1.00 94.06 82 ALA A C 1
ATOM 638 O O . ALA A 1 82 ? -11.427 2.472 20.504 1.00 94.06 82 ALA A O 1
ATOM 639 N N . ILE A 1 83 ? -12.386 1.041 21.947 1.00 93.88 83 ILE A N 1
ATOM 640 C CA . ILE A 1 83 ? -12.490 -0.086 21.009 1.00 93.88 83 ILE A CA 1
ATOM 641 C C . ILE A 1 83 ? -13.483 0.235 19.890 1.00 93.88 83 ILE A C 1
ATOM 643 O O . ILE A 1 83 ? -13.176 0.011 18.718 1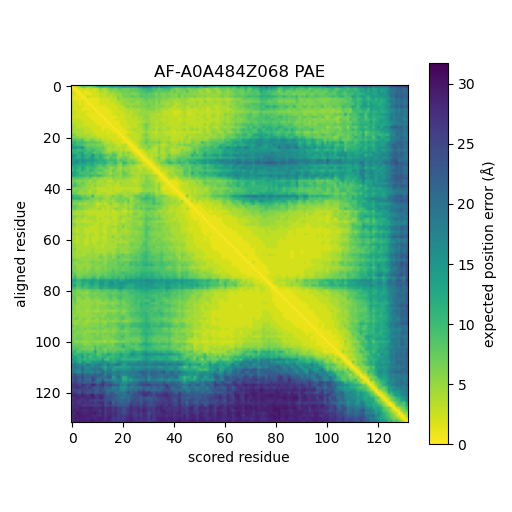.00 93.88 83 ILE A O 1
ATOM 647 N N . ARG A 1 84 ? -14.625 0.856 20.218 1.00 92.38 84 ARG A N 1
ATOM 648 C CA . ARG A 1 84 ? -15.578 1.352 19.210 1.00 92.38 84 ARG A CA 1
ATOM 649 C C . ARG A 1 84 ? -14.941 2.371 18.270 1.00 92.38 84 ARG A C 1
ATOM 651 O O . ARG A 1 84 ? -15.156 2.303 17.062 1.00 92.38 84 ARG A O 1
ATOM 658 N N . LYS A 1 85 ? -14.141 3.300 18.804 1.00 94.06 85 LYS A N 1
ATOM 659 C CA . LYS A 1 85 ? -13.424 4.294 17.994 1.00 94.06 85 LYS A CA 1
ATOM 660 C C . LYS A 1 85 ? -12.382 3.632 17.094 1.00 94.06 85 LYS A C 1
ATOM 662 O O . LYS A 1 85 ? -12.353 3.932 15.906 1.00 94.06 85 LYS A O 1
ATOM 667 N N . MET A 1 86 ? -11.587 2.707 17.631 1.00 93.81 86 MET A N 1
ATOM 668 C CA . MET A 1 86 ? -10.598 1.939 16.870 1.00 93.81 86 MET A CA 1
ATOM 669 C C . MET A 1 86 ? -11.248 1.178 15.707 1.00 93.81 86 MET A C 1
ATOM 671 O O . MET A 1 86 ? -10.807 1.306 14.566 1.00 93.81 86 MET A O 1
ATOM 675 N N . PHE A 1 87 ? -12.331 0.447 15.982 1.00 94.00 87 PHE A N 1
ATOM 676 C CA . PHE A 1 87 ? -13.080 -0.288 14.966 1.00 94.00 87 PHE A CA 1
ATOM 677 C C . PHE A 1 87 ? -13.70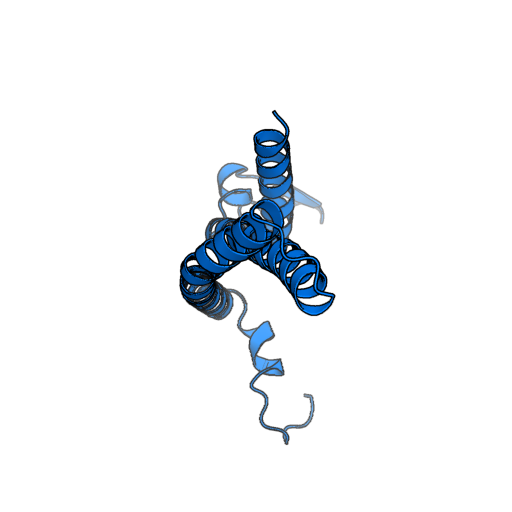0 0.647 13.916 1.00 94.00 87 PHE A C 1
ATOM 679 O O . PHE A 1 87 ? -13.549 0.421 12.719 1.00 94.00 87 PHE A O 1
ATOM 686 N N . SER A 1 88 ? -14.336 1.740 14.347 1.00 94.88 88 SER A N 1
ATOM 687 C CA . SER A 1 88 ? -14.948 2.722 13.444 1.00 94.88 88 SER A CA 1
ATOM 688 C C . SER A 1 88 ? -13.919 3.379 12.517 1.00 94.88 88 SER A C 1
ATOM 690 O O . SER A 1 88 ? -14.124 3.426 11.306 1.00 94.88 88 SER A O 1
ATOM 692 N N . MET A 1 89 ? -12.773 3.819 13.049 1.00 95.62 89 MET A N 1
ATOM 693 C CA . MET A 1 89 ? -11.698 4.411 12.241 1.00 95.62 89 MET A CA 1
ATOM 694 C C . MET A 1 89 ? -11.142 3.422 11.209 1.00 95.62 89 MET A C 1
ATOM 696 O O . MET A 1 89 ? -10.893 3.807 10.066 1.00 95.62 89 MET A O 1
ATOM 700 N N . ALA A 1 90 ? -10.991 2.148 11.584 1.00 94.19 90 ALA A N 1
ATOM 701 C CA . ALA A 1 90 ? -10.574 1.094 10.665 1.00 94.19 90 ALA A CA 1
ATOM 702 C C . ALA A 1 90 ? -11.598 0.864 9.540 1.00 94.19 90 ALA A C 1
ATOM 704 O O . ALA A 1 90 ? -11.214 0.772 8.374 1.00 94.19 90 ALA A O 1
ATOM 705 N N . MET A 1 91 ? -12.893 0.833 9.866 1.00 94.88 91 MET A N 1
ATO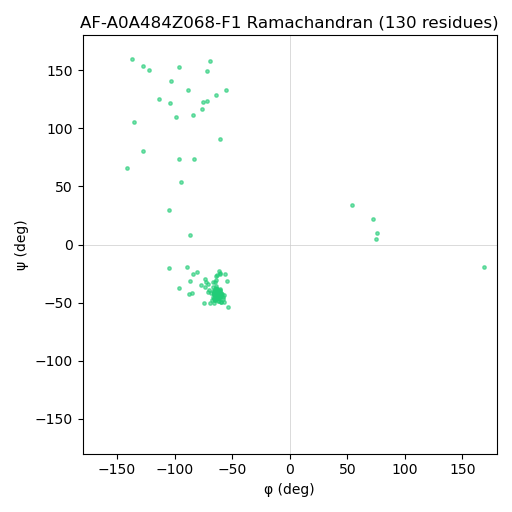M 706 C CA . MET A 1 91 ? -13.962 0.654 8.879 1.00 94.88 91 MET A CA 1
ATOM 707 C C . MET A 1 91 ? -14.076 1.836 7.912 1.00 94.88 91 MET A C 1
ATOM 709 O O . MET A 1 91 ? -14.239 1.615 6.714 1.00 94.88 91 MET A O 1
ATOM 713 N N . TRP A 1 92 ? -13.931 3.075 8.391 1.00 95.44 92 TRP A N 1
ATOM 714 C CA . TRP A 1 92 ? -13.897 4.256 7.519 1.00 95.44 92 TRP A CA 1
ATOM 715 C C . TRP A 1 92 ? -12.706 4.238 6.564 1.00 95.44 92 TRP A C 1
ATOM 717 O O . TRP A 1 92 ? -12.863 4.531 5.378 1.00 95.44 92 TRP A O 1
ATOM 727 N N . MET A 1 93 ? -11.528 3.847 7.057 1.00 92.94 93 MET A N 1
ATOM 728 C CA . MET A 1 93 ? -10.349 3.682 6.211 1.00 92.94 93 MET A CA 1
ATOM 729 C C . MET A 1 93 ? -10.585 2.598 5.153 1.00 92.94 93 MET A C 1
ATOM 731 O O . MET A 1 93 ? -10.362 2.840 3.971 1.00 92.94 93 MET A O 1
ATOM 735 N N . ALA A 1 94 ? -11.088 1.426 5.547 1.00 92.25 94 ALA A N 1
ATOM 736 C CA . ALA A 1 94 ? -11.371 0.337 4.616 1.00 92.25 94 ALA A CA 1
ATOM 737 C C . ALA A 1 94 ? -12.415 0.731 3.558 1.00 92.25 94 ALA A C 1
ATOM 739 O O . ALA A 1 94 ? -12.231 0.421 2.383 1.00 92.25 94 ALA A O 1
ATOM 740 N N . LEU A 1 95 ? -13.465 1.461 3.948 1.00 93.62 95 LEU A N 1
ATOM 741 C CA . LEU A 1 95 ? -14.526 1.912 3.046 1.00 93.62 95 LEU A CA 1
ATOM 742 C C . LEU A 1 95 ? -14.004 2.817 1.923 1.00 93.62 95 LEU A C 1
ATOM 744 O O . LEU A 1 95 ? -14.464 2.700 0.792 1.00 93.62 95 LEU A O 1
ATOM 748 N N . LEU A 1 96 ? -13.058 3.710 2.223 1.00 91.81 96 LEU A N 1
ATOM 749 C CA . LEU A 1 96 ? -12.491 4.628 1.231 1.00 91.81 96 LEU A CA 1
ATOM 750 C C . LEU A 1 96 ? -11.353 3.984 0.436 1.00 91.81 96 LEU A C 1
ATOM 752 O O . LEU A 1 96 ? -11.263 4.150 -0.778 1.00 91.81 96 LEU A O 1
ATOM 756 N N . VAL A 1 97 ? -10.482 3.239 1.115 1.00 90.81 97 VAL A N 1
ATOM 757 C CA . VAL A 1 97 ? -9.268 2.682 0.514 1.00 90.81 97 VAL A CA 1
ATOM 758 C C . VAL A 1 97 ? -9.574 1.462 -0.351 1.00 90.81 97 VAL A C 1
ATOM 760 O O . VAL A 1 97 ? -8.934 1.299 -1.385 1.00 90.81 97 VAL A O 1
ATOM 763 N N . ALA A 1 98 ? -10.551 0.621 0.004 1.00 89.12 98 ALA A N 1
ATOM 764 C CA . ALA A 1 98 ? -10.842 -0.593 -0.764 1.00 89.12 98 ALA A CA 1
ATOM 765 C C . ALA A 1 98 ? -11.326 -0.317 -2.205 1.00 89.12 98 ALA A C 1
ATOM 767 O O . ALA A 1 98 ? -10.785 -0.940 -3.121 1.00 89.12 98 ALA A O 1
ATOM 768 N N . PRO A 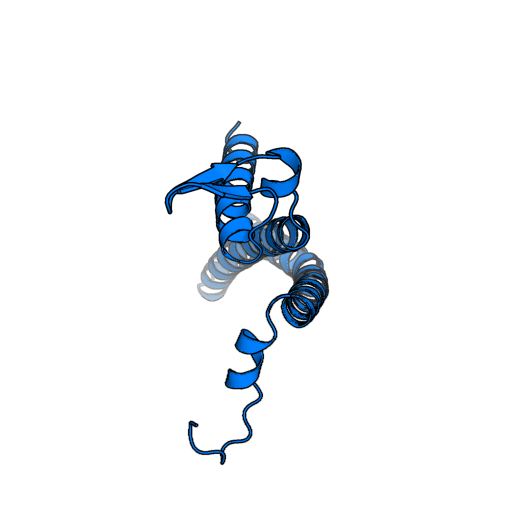1 99 ? -12.255 0.628 -2.469 1.00 88.75 99 PRO A N 1
ATOM 769 C CA . PRO A 1 99 ? -12.623 0.994 -3.837 1.00 88.75 99 PRO A CA 1
ATOM 770 C C . PRO A 1 99 ? -11.445 1.572 -4.629 1.00 88.75 99 PRO A C 1
ATOM 772 O O . PRO A 1 99 ? -11.234 1.199 -5.780 1.00 88.75 99 PRO A O 1
ATOM 775 N N . ILE A 1 100 ? -10.636 2.435 -4.003 1.00 88.81 100 ILE A N 1
ATOM 776 C CA . ILE A 1 100 ? -9.443 3.013 -4.639 1.00 88.81 100 ILE A CA 1
ATOM 777 C C . ILE A 1 100 ? -8.443 1.904 -4.989 1.00 88.81 100 ILE A C 1
ATOM 779 O O . ILE A 1 100 ? -7.932 1.865 -6.105 1.00 88.81 100 ILE A O 1
ATOM 783 N N . GLN A 1 101 ? -8.208 0.966 -4.069 1.00 89.00 101 GLN A N 1
ATOM 784 C CA . GLN A 1 101 ? -7.338 -0.188 -4.279 1.00 89.00 101 GLN A CA 1
ATOM 785 C C . GLN A 1 101 ? -7.829 -1.069 -5.432 1.00 89.00 101 GLN A C 1
ATOM 787 O O . GLN A 1 101 ? -7.005 -1.567 -6.198 1.00 89.00 101 GLN A O 1
ATOM 792 N N . ALA A 1 102 ? -9.145 -1.250 -5.577 1.00 83.88 102 ALA A N 1
ATOM 793 C CA . ALA A 1 102 ? -9.727 -2.016 -6.675 1.00 83.88 102 ALA A CA 1
ATOM 794 C C . ALA A 1 102 ? -9.465 -1.345 -8.033 1.00 83.88 102 ALA A C 1
ATOM 796 O O . ALA A 1 102 ? -8.987 -2.007 -8.951 1.00 83.88 102 ALA A O 1
ATOM 797 N N . VAL A 1 103 ? -9.684 -0.030 -8.140 1.00 85.38 103 VAL A N 1
ATOM 798 C CA . VAL A 1 103 ? -9.418 0.732 -9.375 1.00 85.38 103 VAL A CA 1
ATOM 799 C C . VAL A 1 103 ? -7.925 0.738 -9.711 1.00 85.38 103 VAL A C 1
ATOM 801 O O . VAL A 1 103 ? -7.534 0.431 -10.834 1.00 85.38 103 VAL A O 1
ATOM 804 N N . VAL A 1 104 ? -7.065 1.028 -8.732 1.00 81.50 104 VAL A N 1
ATOM 805 C CA . VAL A 1 104 ? -5.606 1.027 -8.923 1.00 81.50 104 VAL A CA 1
ATOM 806 C C . VAL A 1 104 ? -5.093 -0.375 -9.266 1.00 81.50 104 VAL A C 1
ATOM 808 O O . VAL A 1 104 ? -4.162 -0.515 -10.058 1.00 81.50 104 VAL A O 1
ATOM 811 N N . GLY A 1 105 ? -5.684 -1.421 -8.685 1.00 74.56 105 GLY A N 1
ATOM 812 C CA . GLY A 1 105 ? -5.386 -2.814 -9.010 1.00 74.56 105 GLY A CA 1
ATOM 813 C C . GLY A 1 105 ? -5.753 -3.186 -10.438 1.00 74.56 105 GLY A C 1
ATOM 814 O O . GLY A 1 105 ? -4.939 -3.813 -11.115 1.00 74.56 105 GLY A O 1
ATOM 815 N N . ASP A 1 106 ? -6.913 -2.744 -10.915 1.00 75.56 106 ASP A N 1
ATOM 816 C CA . ASP A 1 106 ? -7.325 -2.949 -12.304 1.00 75.56 106 ASP A CA 1
ATOM 817 C C . ASP A 1 106 ? -6.373 -2.233 -13.276 1.00 75.56 106 ASP A C 1
ATOM 819 O O . ASP A 1 106 ? -5.830 -2.851 -14.190 1.00 75.56 106 ASP A O 1
ATOM 823 N N . MET A 1 107 ? -6.026 -0.971 -12.995 1.00 71.31 107 MET A N 1
ATOM 824 C CA . MET A 1 107 ? -5.035 -0.222 -13.782 1.00 71.31 107 MET A CA 1
ATOM 825 C C . MET A 1 107 ? -3.647 -0.885 -13.774 1.00 71.31 107 MET A C 1
ATOM 827 O O . MET A 1 107 ? -2.970 -0.933 -14.802 1.00 71.31 107 MET A O 1
ATOM 831 N N . HIS A 1 108 ? -3.213 -1.426 -12.632 1.00 60.78 108 HIS A N 1
ATOM 832 C CA . HIS A 1 108 ? -1.966 -2.186 -12.543 1.00 60.78 108 HIS A CA 1
ATOM 833 C C . HIS A 1 108 ? -2.026 -3.489 -13.363 1.00 60.78 108 HIS A C 1
ATOM 835 O O . HIS A 1 108 ? -1.046 -3.849 -14.027 1.00 60.78 108 HIS A O 1
ATOM 841 N N . GLY A 1 109 ? -3.174 -4.171 -13.366 1.00 56.75 109 GLY A N 1
ATOM 842 C CA . GLY A 1 109 ? -3.428 -5.364 -14.174 1.00 56.75 109 GLY A CA 1
ATOM 843 C C . GLY A 1 109 ? -3.416 -5.077 -15.677 1.00 56.75 109 GLY A C 1
ATOM 844 O O . GLY A 1 109 ? -2.793 -5.825 -16.431 1.00 56.75 109 GLY A O 1
ATOM 845 N N . LEU A 1 110 ? -4.022 -3.964 -16.101 1.00 59.16 110 LEU A N 1
ATOM 846 C CA . LEU A 1 110 ? -4.039 -3.499 -17.493 1.00 59.16 110 LEU A CA 1
ATOM 847 C C . LEU A 1 110 ? -2.645 -3.099 -17.999 1.00 59.16 110 LEU A C 1
ATOM 849 O O . LEU A 1 110 ? -2.250 -3.502 -19.087 1.00 59.16 110 LEU A O 1
ATOM 853 N N . ASN A 1 111 ? -1.834 -2.410 -17.195 1.00 56.94 111 ASN A N 1
ATOM 854 C CA . ASN A 1 111 ? -0.449 -2.113 -17.586 1.00 56.94 111 ASN A CA 1
ATOM 855 C C . ASN A 1 111 ? 0.415 -3.395 -17.660 1.00 56.94 111 ASN A C 1
ATOM 857 O O . ASN A 1 111 ? 1.242 -3.570 -18.558 1.00 56.94 111 ASN A O 1
ATOM 861 N N . THR A 1 112 ? 0.173 -4.354 -16.757 1.00 55.81 112 THR A N 1
ATOM 862 C CA . THR A 1 112 ? 0.823 -5.675 -16.822 1.00 55.81 112 THR A CA 1
ATOM 863 C C . THR A 1 112 ? 0.416 -6.451 -18.083 1.00 55.81 112 THR A C 1
ATOM 865 O O . THR A 1 112 ? 1.233 -7.206 -18.607 1.00 55.81 112 THR A O 1
ATOM 868 N N . LEU A 1 113 ? -0.803 -6.254 -18.604 1.00 51.56 113 LEU A N 1
ATOM 869 C CA . LEU A 1 113 ? -1.269 -6.859 -19.859 1.00 51.56 113 LEU A CA 1
ATOM 870 C C . LEU A 1 113 ? -0.493 -6.355 -21.083 1.00 51.56 113 LEU A C 1
ATOM 872 O O . LEU A 1 113 ? -0.144 -7.169 -21.936 1.00 51.56 113 LEU A O 1
ATOM 876 N N . GLU A 1 114 ? -0.192 -5.058 -21.155 1.00 55.25 114 GLU A N 1
ATOM 877 C CA . GLU A 1 114 ? 0.550 -4.481 -22.286 1.00 55.25 114 GLU A CA 1
ATOM 878 C C . GLU A 1 114 ? 2.030 -4.894 -22.295 1.00 55.25 114 GLU A C 1
ATOM 880 O O . GLU A 1 114 ? 2.600 -5.117 -23.361 1.00 55.25 114 GLU A O 1
ATOM 885 N N . HIS A 1 115 ? 2.646 -5.062 -21.119 1.00 53.22 115 HIS A N 1
ATOM 886 C CA . HIS A 1 115 ? 4.093 -5.297 -21.011 1.00 53.22 115 HIS A CA 1
ATOM 887 C C . HIS A 1 115 ? 4.489 -6.750 -20.683 1.00 53.22 115 HIS A C 1
ATOM 889 O O . HIS A 1 115 ? 5.633 -7.137 -20.920 1.00 53.22 115 HIS A O 1
ATOM 895 N N . GLN A 1 116 ? 3.588 -7.573 -20.128 1.00 46.69 116 GLN A N 1
ATOM 896 C CA . GLN A 1 116 ? 3.847 -8.980 -19.769 1.00 46.69 116 GLN A CA 1
ATOM 897 C C . GLN A 1 116 ? 2.633 -9.904 -20.053 1.00 46.69 116 GLN A C 1
ATOM 899 O O . GLN A 1 116 ? 2.082 -10.512 -19.125 1.00 46.69 116 GLN A O 1
ATOM 904 N N . PRO A 1 117 ? 2.237 -10.114 -21.328 1.00 49.75 117 PRO A N 1
ATOM 905 C CA . PRO A 1 117 ? 1.066 -10.928 -21.695 1.00 49.75 117 PRO A CA 1
ATOM 906 C C . PRO A 1 117 ? 1.157 -12.403 -21.251 1.00 49.75 117 PRO A C 1
ATOM 908 O O . PRO A 1 117 ? 0.137 -13.061 -21.027 1.00 49.75 117 PRO A O 1
ATOM 911 N N . ALA A 1 118 ? 2.371 -12.925 -21.036 1.00 49.50 118 ALA A N 1
ATOM 912 C CA . ALA A 1 118 ? 2.605 -14.303 -20.595 1.00 49.50 118 ALA A CA 1
ATOM 913 C C . ALA A 1 118 ? 2.025 -14.622 -19.199 1.00 49.50 118 ALA A C 1
ATOM 915 O O . ALA A 1 118 ? 1.686 -15.774 -18.925 1.00 49.50 118 ALA A O 1
ATOM 916 N N . LYS A 1 119 ? 1.862 -13.628 -18.311 1.00 44.84 119 LYS A N 1
ATOM 917 C CA . LYS A 1 119 ? 1.361 -13.861 -16.941 1.00 44.84 119 LYS A CA 1
ATOM 918 C C . LYS A 1 119 ? -0.133 -14.194 -16.891 1.00 44.84 119 LYS A C 1
ATOM 920 O O . LYS A 1 119 ? -0.544 -15.000 -16.060 1.00 44.84 119 LYS A O 1
ATOM 925 N N . ASN A 1 120 ? -0.930 -13.647 -17.810 1.00 41.56 120 ASN A N 1
ATOM 926 C CA . ASN A 1 120 ? -2.376 -13.880 -17.840 1.00 41.56 120 ASN A CA 1
ATOM 927 C C . ASN A 1 120 ? -2.788 -15.095 -18.677 1.00 41.56 120 ASN A C 1
ATOM 929 O O . ASN A 1 120 ? -3.860 -15.647 -18.432 1.00 41.56 120 ASN A O 1
ATOM 933 N N . CYS A 1 121 ? -1.938 -15.580 -19.589 1.00 39.41 121 CYS A N 1
ATOM 934 C CA . CYS A 1 121 ? -2.233 -16.779 -20.381 1.00 39.41 121 CYS A CA 1
ATOM 935 C C . CYS A 1 121 ? -2.440 -18.032 -19.497 1.00 39.41 121 CYS A C 1
ATOM 937 O O . CYS A 1 121 ? -3.188 -18.937 -19.856 1.00 39.41 121 CYS A O 1
ATOM 939 N N . ARG A 1 122 ? -1.871 -18.049 -18.280 1.00 42.00 122 ARG A N 1
ATOM 940 C CA . ARG A 1 122 ? -2.111 -19.107 -17.281 1.00 42.00 122 ARG A CA 1
ATOM 941 C C . ARG A 1 122 ? -3.371 -18.898 -16.428 1.00 42.00 122 ARG A C 1
ATOM 943 O O . ARG A 1 122 ? -3.917 -19.879 -15.939 1.00 42.00 122 ARG A O 1
ATOM 950 N N . TYR A 1 123 ? -3.840 -17.660 -16.247 1.00 47.34 123 TYR A N 1
ATOM 951 C CA . TYR A 1 123 ? -5.050 -17.354 -15.464 1.00 47.34 123 TYR A CA 1
ATOM 952 C C . TYR A 1 123 ? -6.331 -17.433 -16.308 1.00 47.34 123 TYR A C 1
ATOM 954 O O . TYR A 1 123 ? -7.382 -17.825 -15.812 1.00 47.34 123 TYR A O 1
ATOM 962 N N . ARG A 1 124 ? -6.235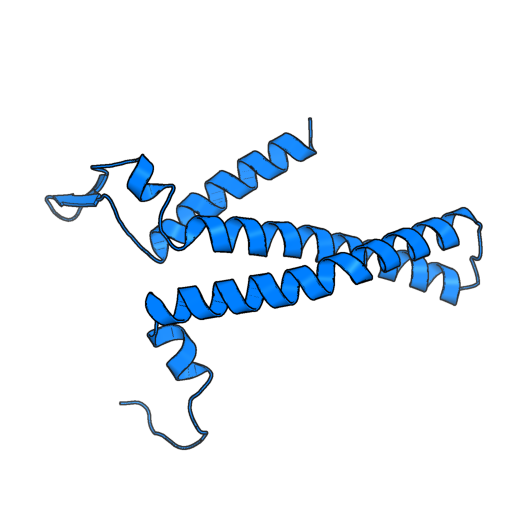 -17.119 -17.606 1.00 45.00 124 ARG A N 1
ATOM 963 C CA . ARG A 1 124 ? -7.327 -17.219 -18.586 1.00 45.00 124 ARG A CA 1
ATOM 964 C C . ARG A 1 124 ? -7.157 -18.414 -19.521 1.00 45.00 124 ARG A C 1
ATOM 966 O O . ARG A 1 124 ? -7.577 -18.352 -20.674 1.00 45.00 124 ARG A O 1
ATOM 973 N N . ARG A 1 125 ? -6.525 -19.493 -19.051 1.00 41.81 125 ARG A N 1
ATOM 974 C CA . ARG A 1 125 ? -6.524 -20.740 -19.811 1.00 41.81 125 ARG A CA 1
ATOM 975 C C . ARG A 1 125 ? -7.898 -21.390 -19.630 1.00 41.81 125 ARG A C 1
ATOM 977 O O . ARG A 1 125 ? -8.237 -21.717 -18.491 1.00 41.81 125 ARG A O 1
ATOM 984 N N . PRO A 1 126 ? -8.708 -21.573 -20.685 1.00 52.50 126 PRO A N 1
ATOM 985 C CA . PRO A 1 126 ? -9.847 -22.472 -20.580 1.00 52.50 126 PRO A CA 1
ATOM 986 C C . PRO A 1 126 ? -9.318 -23.844 -20.136 1.00 52.50 126 PRO A C 1
ATOM 988 O O . PRO A 1 126 ? -8.291 -24.310 -20.636 1.00 52.50 126 PRO A O 1
ATOM 991 N N . LEU A 1 127 ? -9.969 -24.453 -19.142 1.00 55.16 127 LEU A N 1
ATOM 992 C CA . LEU A 1 127 ? -9.642 -25.795 -18.656 1.00 55.16 127 LEU A CA 1
ATOM 993 C C . LEU A 1 127 ? -9.813 -26.784 -19.823 1.00 55.16 127 LEU A C 1
ATOM 995 O O . LEU A 1 127 ? -10.917 -27.262 -20.059 1.00 55.16 127 LEU A O 1
ATOM 999 N N . GLY A 1 128 ? -8.758 -2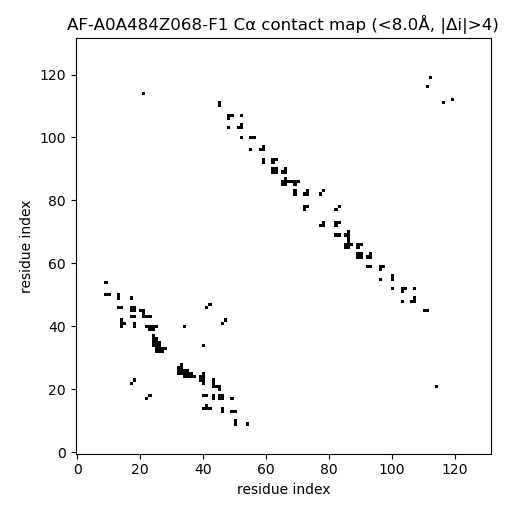7.039 -20.599 1.00 58.56 128 GLY A N 1
ATOM 1000 C CA . GLY A 1 128 ? -8.856 -27.927 -21.760 1.00 58.56 128 GLY A CA 1
ATOM 1001 C C . GLY A 1 128 ? -7.676 -27.955 -22.732 1.00 58.56 128 GLY A C 1
ATOM 1002 O O . GLY A 1 128 ? -7.551 -28.934 -23.457 1.00 58.56 128 GLY A O 1
ATOM 1003 N N . GLU A 1 129 ? -6.787 -26.958 -22.763 1.00 49.34 129 GLU A N 1
ATOM 1004 C CA . GLU A 1 129 ? -5.653 -27.005 -23.704 1.00 49.34 129 GLU A CA 1
ATOM 1005 C C . GLU A 1 129 ? -4.418 -27.722 -23.125 1.00 49.34 129 GLU A C 1
ATOM 1007 O O . GLU A 1 129 ? -4.000 -27.410 -22.003 1.00 49.34 129 GLU A O 1
ATOM 1012 N N . PRO A 1 130 ? -3.783 -28.651 -23.868 1.00 51.66 130 PRO A N 1
ATOM 1013 C CA . PRO A 1 130 ? -2.538 -29.287 -23.447 1.00 51.66 130 PRO A CA 1
ATOM 1014 C C . PRO A 1 130 ? -1.354 -28.306 -23.526 1.00 51.66 130 PRO A C 1
ATOM 1016 O O . PRO A 1 130 ? -1.380 -27.366 -24.321 1.00 51.66 130 PRO A O 1
ATOM 1019 N N . PRO A 1 131 ? -0.333 -28.435 -22.659 1.00 58.56 131 PRO A N 1
ATOM 1020 C CA . PRO A 1 131 ? 0.883 -27.626 -22.757 1.00 58.56 131 PRO A CA 1
ATOM 1021 C C . PRO A 1 131 ? 1.619 -27.946 -24.068 1.00 58.56 131 PRO A C 1
ATOM 1023 O O . PRO A 1 131 ? 1.832 -29.118 -24.372 1.00 58.56 131 PRO A O 1
ATOM 1026 N N . GLY A 1 132 ? 1.945 -26.903 -24.835 1.00 52.94 132 GLY A N 1
ATOM 1027 C CA . GLY A 1 132 ? 2.871 -26.969 -25.968 1.00 52.94 132 GLY A CA 1
ATOM 1028 C C . GLY A 1 132 ? 4.306 -26.743 -25.524 1.00 52.94 132 GLY A C 1
ATOM 1029 O O . GLY A 1 132 ? 4.487 -26.110 -24.456 1.00 52.94 132 GLY A O 1
#

Radius of gyration: 20.62 Å; Cα contacts (8 Å, |Δi|>4): 105; chains: 1; bounding box: 49×39×52 Å

Solvent-accessible surface area (backbone atoms only — not comparable to full-atom values): 7332 Å² total; per-residue (Å²): 114,67,69,61,53,51,51,55,52,50,50,56,55,44,26,55,55,30,25,77,71,53,76,48,40,60,46,75,56,96,89,38,84,42,80,77,32,71,64,46,30,46,67,26,91,57,24,67,45,49,53,53,40,53,53,49,46,52,53,39,53,50,22,50,51,49,22,50,54,25,49,54,38,45,76,69,68,53,77,42,75,66,41,54,48,48,24,49,54,17,49,55,47,37,66,58,42,50,60,51,44,52,53,43,43,50,53,39,51,54,54,41,48,78,76,43,56,75,69,49,57,73,75,69,50,69,96,78,74,78,90,127

Sequence (132 aa):
MVALGTLMSTFWILASNSWMHTPQGFTIENGQVIPQDWLAIIFNPSFPYRLIHMSIAAFLCSALFVGASGAWHLLRGNDTPAIRKMFSMAMWMALLVAPIQAVVGDMHGLNTLEHQPAKNCRYRRPLGEPPG

InterPro domains:
  IPR002585 Cytochrome ubiquinol oxidase subunit 1 [PF01654] (1-119)
  IPR002585 Cytochrome ubiquinol oxidase subunit 1 [PTHR30365] (1-119)

Secondary structure (DSSP, 8-state):
-HHHHHHHHHHHHHHHHHHHHS--SEEEETTEEEES-HHHHHT-TTHHHHHHHHHHHHHHHHHHHHHHHHHHHHHTT---HHHHHHHHHHHHHHHHHHHHHHHHHHHHHHHHHHH-THHHHTTS--TTPPP-

pLDDT: mean 79.54, std 15.32, range [39.41, 96.19]